Protein AF-A0A3L7W8L5-F1 (afdb_monomer)

Secondary structure (DSSP, 8-state):
-HHHHHHHHHHHHHHHHHHHHHHHHHHHHHHHTT-GGGGHHHHHHHHHHHHHHHHHHSHHHHHHHHHHHHHHHHHHIIIIISPTT--HHHHHHHIIIIIHHHHHHHHHHHHHHHHHHHHHHT--

Foldseek 3Di:
DVVLLVVLLVLLLVLLVQQLVVLVVVLVVCVVVVNPVSCVSVVVSVVSVVLNVVCVVQLQVSLQVQQVVLVVVLVCCVPPNPDPPDDPVNSVCCNVRNRVSSNSSSVSSNVSNVVVVVVVVVVD

Sequence (124 aa):
MPGQSARFRTLGTISLVIPAIVLLLVIGIELLDGNLGAAIHLLEIAVLAAVGWAAWRWPFTVGQLLMLGGALLAIAWVLFLHPAGVTLLSVAIVELVLFMPVVIAGALFTLSGALLRRDGATNE

Mean predicted aligned error: 4.61 Å

pLDDT: mean 90.67, std 8.73, range [51.62, 98.19]

Structure (mmCIF, N/CA/C/O backbone):
data_AF-A0A3L7W8L5-F1
#
_entry.id   AF-A0A3L7W8L5-F1
#
loop_
_atom_site.group_PDB
_atom_site.id
_atom_site.type_symbol
_atom_site.label_atom_id
_atom_site.label_alt_id
_atom_site.label_comp_id
_atom_site.label_asym_id
_atom_site.label_entity_id
_atom_site.label_seq_id
_atom_site.pdbx_PDB_ins_code
_atom_site.Cartn_x
_atom_site.Cartn_y
_atom_site.Cartn_z
_atom_site.occupancy
_atom_site.B_iso_or_equiv
_atom_site.auth_seq_id
_atom_site.auth_comp_id
_atom_site.auth_asym_id
_atom_site.auth_atom_id
_atom_site.pdbx_PDB_model_num
ATOM 1 N N . MET A 1 1 ? -10.882 5.692 21.818 1.00 53.81 1 MET A N 1
ATOM 2 C CA . MET A 1 1 ? -10.687 7.148 21.558 1.00 53.81 1 MET A CA 1
ATOM 3 C C . MET A 1 1 ? -11.095 7.430 20.116 1.00 53.81 1 MET A C 1
ATOM 5 O O . MET A 1 1 ? -10.338 7.054 19.223 1.00 53.81 1 MET A O 1
ATOM 9 N N . PRO A 1 2 ? -12.243 8.085 19.875 1.00 58.44 2 PRO A N 1
ATOM 10 C CA . PRO A 1 2 ? -12.876 8.183 18.551 1.00 58.44 2 PRO A CA 1
ATOM 11 C C . PRO A 1 2 ? -11.984 8.745 17.428 1.00 58.44 2 PRO A C 1
ATOM 13 O O . PRO A 1 2 ? -12.187 8.434 16.261 1.00 58.44 2 PRO A O 1
ATOM 16 N N . GLY A 1 3 ? -10.952 9.530 17.764 1.00 84.00 3 GLY A N 1
ATOM 17 C CA . GLY A 1 3 ? -10.014 10.086 16.783 1.00 84.00 3 GLY A CA 1
ATOM 18 C C . GLY A 1 3 ? -8.856 9.169 16.367 1.00 84.00 3 GLY A C 1
ATOM 19 O O . GLY A 1 3 ? -8.243 9.413 15.331 1.00 84.00 3 GLY A O 1
ATOM 20 N N . GLN A 1 4 ? -8.515 8.129 17.137 1.00 89.50 4 GLN A N 1
ATOM 21 C CA . GLN A 1 4 ? -7.321 7.318 16.848 1.00 89.50 4 GLN A CA 1
ATOM 22 C C . GLN A 1 4 ? -7.529 6.363 15.667 1.00 89.50 4 GLN A C 1
ATOM 24 O O . GLN A 1 4 ? -6.674 6.287 14.788 1.00 89.50 4 GLN A O 1
ATOM 29 N N . SER A 1 5 ? -8.678 5.684 15.593 1.00 91.25 5 SER A N 1
ATOM 30 C CA . SER A 1 5 ? -8.995 4.775 14.481 1.00 91.25 5 SER A CA 1
ATOM 31 C C . SER A 1 5 ? -9.038 5.511 13.137 1.00 91.25 5 SER A C 1
ATOM 33 O O . SER A 1 5 ? -8.500 5.017 12.143 1.00 91.25 5 SER A O 1
ATOM 35 N N . ALA A 1 6 ? -9.613 6.717 13.115 1.00 91.38 6 ALA A N 1
ATOM 36 C CA . ALA A 1 6 ? -9.636 7.587 11.945 1.00 91.38 6 ALA A CA 1
ATOM 37 C C . ALA A 1 6 ? -8.220 8.005 11.519 1.00 91.38 6 ALA A C 1
ATOM 39 O O . ALA A 1 6 ? -7.875 7.864 10.349 1.00 91.38 6 ALA A O 1
ATOM 40 N N . ARG A 1 7 ? -7.367 8.423 12.468 1.00 94.38 7 ARG A N 1
ATOM 41 C CA . ARG A 1 7 ? -5.960 8.766 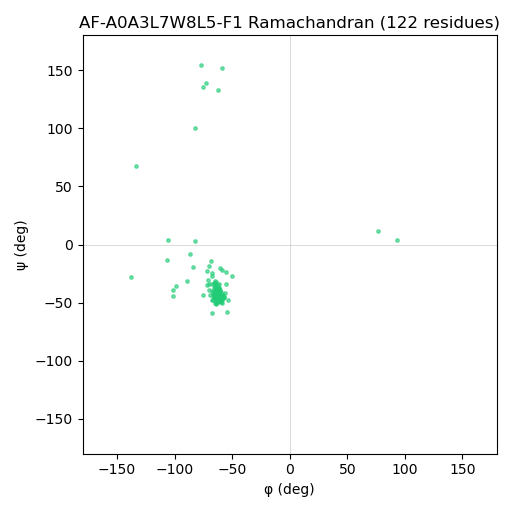12.189 1.00 94.38 7 ARG A CA 1
ATOM 42 C C . ARG A 1 7 ? -5.206 7.606 11.546 1.00 94.38 7 ARG A C 1
ATOM 44 O O . ARG A 1 7 ? -4.533 7.819 10.545 1.00 94.38 7 ARG A O 1
ATOM 51 N N . PHE A 1 8 ? -5.354 6.387 12.064 1.00 96.19 8 PHE A N 1
ATOM 52 C CA . PHE A 1 8 ? -4.699 5.213 11.482 1.00 96.19 8 PHE A CA 1
ATOM 53 C C . PHE A 1 8 ? -5.185 4.899 10.060 1.00 96.19 8 PHE A C 1
ATOM 55 O O . PHE A 1 8 ? -4.362 4.578 9.209 1.00 96.19 8 PHE A O 1
ATOM 62 N N . ARG A 1 9 ? -6.482 5.059 9.756 1.00 93.81 9 ARG A N 1
ATOM 63 C CA . ARG A 1 9 ? -6.997 4.892 8.379 1.00 93.81 9 ARG A CA 1
ATOM 64 C C . ARG A 1 9 ? -6.441 5.948 7.433 1.00 93.81 9 ARG A C 1
ATOM 66 O O . ARG A 1 9 ? -6.038 5.612 6.323 1.00 93.81 9 ARG A O 1
ATOM 73 N N . THR A 1 10 ? -6.370 7.201 7.874 1.00 95.44 10 THR A N 1
ATOM 74 C CA . THR A 1 10 ? -5.771 8.282 7.082 1.00 95.44 10 THR A CA 1
ATOM 75 C C . THR A 1 10 ? -4.295 8.012 6.811 1.00 95.44 10 THR A C 1
ATOM 77 O O . THR A 1 10 ? -3.881 8.054 5.658 1.00 95.44 10 THR A O 1
ATOM 80 N N . LEU A 1 11 ? -3.513 7.671 7.840 1.00 96.62 11 LEU A N 1
ATOM 81 C CA . LEU A 1 11 ? -2.093 7.349 7.681 1.00 96.62 11 LEU A CA 1
ATOM 82 C C . LEU A 1 11 ? -1.888 6.131 6.773 1.00 96.62 11 LEU A C 1
ATOM 84 O O . LEU A 1 11 ? -1.058 6.192 5.876 1.00 96.62 11 LEU A O 1
ATOM 88 N N . GLY A 1 12 ? -2.688 5.072 6.937 1.00 96.19 12 GLY A N 1
ATOM 89 C CA . GLY A 1 12 ? -2.625 3.894 6.068 1.00 96.19 12 GLY A CA 1
ATOM 90 C C . GLY A 1 12 ? -2.947 4.223 4.610 1.00 96.19 12 GLY A C 1
ATOM 91 O O . GLY A 1 12 ? -2.292 3.721 3.703 1.00 96.19 12 GLY A O 1
ATOM 92 N N . THR A 1 13 ? -3.894 5.133 4.375 1.00 95.50 13 THR A N 1
ATOM 93 C CA . THR A 1 13 ? -4.208 5.624 3.023 1.00 95.50 13 THR A CA 1
ATOM 94 C C . THR A 1 13 ? -3.041 6.406 2.436 1.00 95.50 13 THR A C 1
ATOM 96 O O . THR A 1 13 ? -2.658 6.152 1.301 1.00 95.50 13 THR A O 1
ATOM 99 N N . ILE A 1 14 ? -2.441 7.315 3.211 1.00 95.69 14 ILE A N 1
ATOM 100 C CA . ILE A 1 14 ? -1.263 8.080 2.783 1.00 95.69 14 ILE A CA 1
ATOM 101 C C . ILE A 1 14 ? -0.110 7.134 2.429 1.00 95.69 14 ILE A C 1
ATOM 103 O O . ILE A 1 14 ? 0.531 7.319 1.399 1.00 95.69 14 ILE A O 1
ATOM 107 N N . SER A 1 15 ? 0.114 6.085 3.223 1.00 96.44 15 SER A N 1
ATOM 108 C CA . SER A 1 15 ? 1.127 5.071 2.925 1.00 96.44 15 SER A CA 1
ATOM 109 C C . SER A 1 15 ? 0.873 4.355 1.593 1.00 96.44 15 SER A C 1
ATOM 111 O O . SER A 1 15 ? 1.825 4.144 0.851 1.00 96.44 15 SER A O 1
ATOM 113 N N . LEU A 1 16 ? -0.380 4.045 1.233 1.00 95.31 16 LEU A N 1
ATOM 114 C CA . LEU A 1 16 ? -0.712 3.446 -0.074 1.00 95.31 16 LEU A CA 1
ATOM 115 C C . LEU A 1 16 ? -0.572 4.415 -1.256 1.00 95.31 16 LEU A C 1
ATOM 117 O O . LEU A 1 16 ? -0.405 3.972 -2.390 1.00 95.31 16 LEU A O 1
ATOM 121 N N . VAL A 1 17 ? -0.629 5.726 -1.022 1.00 95.50 17 VAL A N 1
ATOM 122 C CA . VAL A 1 17 ? -0.456 6.725 -2.088 1.00 95.50 17 VAL A CA 1
ATOM 123 C C . VAL A 1 17 ? 0.994 6.774 -2.579 1.00 95.50 17 VAL A C 1
ATOM 125 O O . VAL A 1 17 ? 1.218 7.028 -3.759 1.00 95.50 17 VAL A O 1
ATOM 128 N N . ILE A 1 18 ? 1.973 6.483 -1.717 1.00 95.56 18 ILE A N 1
ATOM 129 C CA . ILE A 1 18 ? 3.403 6.478 -2.073 1.00 95.56 18 ILE A CA 1
ATOM 130 C C . ILE A 1 18 ? 3.695 5.568 -3.283 1.00 95.56 18 ILE A C 1
ATOM 132 O O . ILE A 1 18 ? 4.172 6.091 -4.293 1.00 95.56 18 ILE A O 1
ATOM 136 N N . PRO A 1 19 ? 3.386 4.254 -3.255 1.00 95.12 19 PRO A N 1
ATOM 137 C CA . PRO A 1 19 ? 3.634 3.384 -4.400 1.00 95.12 19 PRO A CA 1
ATOM 138 C C . PRO A 1 19 ? 2.826 3.811 -5.629 1.00 95.12 19 PRO A C 1
ATOM 140 O O . PRO A 1 19 ? 3.346 3.744 -6.735 1.00 95.12 19 PRO A O 1
ATOM 143 N N . ALA A 1 20 ? 1.603 4.329 -5.465 1.00 95.62 20 ALA A N 1
ATOM 144 C CA . ALA A 1 20 ? 0.812 4.815 -6.596 1.00 95.62 20 ALA A CA 1
ATOM 145 C C . ALA A 1 20 ? 1.479 6.003 -7.315 1.00 95.62 20 ALA A C 1
ATOM 147 O O . ALA A 1 20 ? 1.525 6.026 -8.541 1.00 95.62 20 ALA A O 1
ATOM 148 N N . ILE A 1 21 ? 2.038 6.967 -6.573 1.00 96.31 21 ILE A N 1
ATOM 149 C CA . ILE A 1 21 ? 2.796 8.087 -7.155 1.00 96.31 21 ILE A CA 1
ATOM 150 C C . ILE A 1 21 ? 4.029 7.569 -7.893 1.00 96.31 21 ILE A C 1
ATOM 152 O O . ILE A 1 21 ? 4.315 8.017 -8.999 1.00 96.31 21 ILE A O 1
ATOM 156 N N . VAL A 1 22 ? 4.751 6.622 -7.300 1.00 94.94 22 VAL A N 1
ATOM 157 C CA . VAL A 1 22 ? 5.964 6.059 -7.904 1.00 94.94 22 VAL A CA 1
ATOM 158 C C . VAL A 1 22 ? 5.623 5.337 -9.203 1.00 94.94 22 VAL A C 1
ATOM 160 O O . VAL A 1 22 ? 6.272 5.585 -10.211 1.00 94.94 22 VAL A O 1
ATOM 163 N N . LEU A 1 23 ? 4.562 4.530 -9.217 1.00 94.00 23 LEU A N 1
ATOM 164 C CA . LEU A 1 23 ? 4.071 3.870 -10.426 1.00 94.00 23 LEU A CA 1
ATOM 165 C C . LEU A 1 23 ? 3.650 4.879 -11.502 1.00 94.00 23 LEU A C 1
ATOM 167 O O . LEU A 1 23 ? 3.982 4.694 -12.666 1.00 94.00 23 LEU A O 1
ATOM 171 N N . LEU A 1 24 ? 2.996 5.986 -11.135 1.00 94.88 24 LEU A N 1
ATOM 172 C CA . LEU A 1 24 ? 2.677 7.062 -12.084 1.00 94.88 24 LEU A CA 1
ATOM 173 C C . LEU A 1 24 ? 3.934 7.705 -12.686 1.00 94.88 24 LEU A C 1
ATOM 175 O O . LEU A 1 24 ? 3.953 8.009 -13.878 1.00 94.88 24 LEU A O 1
ATOM 179 N N . LEU A 1 25 ? 4.984 7.903 -11.884 1.00 94.19 25 LEU A N 1
ATOM 180 C CA . LEU A 1 25 ? 6.268 8.405 -12.378 1.00 94.19 25 LEU A CA 1
ATOM 181 C C . LEU A 1 25 ? 6.936 7.399 -13.322 1.00 94.19 25 LEU A C 1
ATOM 183 O O . LEU A 1 25 ? 7.424 7.807 -14.374 1.00 94.19 25 LEU A O 1
ATOM 187 N N . VAL A 1 26 ? 6.912 6.105 -12.984 1.00 91.56 26 VAL A N 1
ATOM 188 C CA . VAL A 1 26 ? 7.429 5.027 -13.845 1.00 91.56 26 VAL A CA 1
ATOM 189 C C . VAL A 1 26 ? 6.693 5.008 -15.183 1.00 91.56 26 VAL A C 1
ATOM 191 O O . VAL A 1 26 ? 7.351 5.024 -16.217 1.00 91.56 26 VAL A O 1
ATOM 194 N N . ILE A 1 27 ? 5.356 5.098 -15.185 1.00 93.38 27 ILE A N 1
ATOM 195 C CA . ILE A 1 27 ? 4.560 5.209 -16.420 1.00 93.38 27 ILE A CA 1
ATOM 196 C C . ILE A 1 27 ? 5.048 6.376 -17.278 1.00 93.38 27 ILE A C 1
ATOM 198 O O . ILE A 1 27 ? 5.239 6.220 -18.481 1.00 93.38 27 ILE A O 1
ATOM 202 N N . G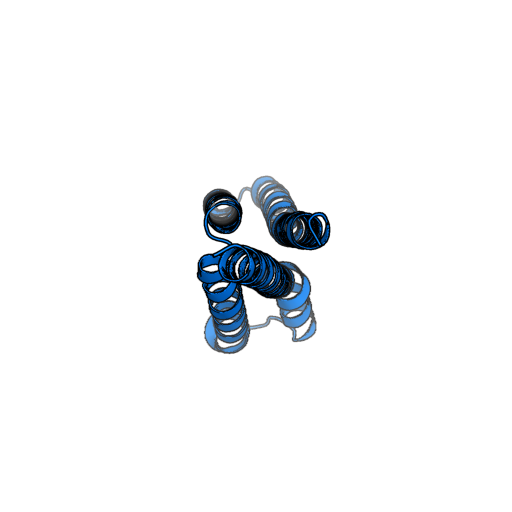LY A 1 28 ? 5.240 7.550 -16.670 1.00 90.06 28 GLY A N 1
ATOM 203 C CA . GLY A 1 28 ? 5.712 8.735 -17.380 1.00 90.06 28 GLY A CA 1
ATOM 204 C C . GLY A 1 28 ? 7.067 8.511 -18.050 1.00 90.06 28 GLY A C 1
ATOM 205 O O . GLY A 1 28 ? 7.224 8.848 -19.218 1.00 90.06 28 GLY A O 1
ATOM 206 N N . ILE A 1 29 ? 8.019 7.909 -17.333 1.00 92.31 29 ILE A N 1
ATOM 207 C CA . ILE A 1 29 ? 9.358 7.609 -17.857 1.00 92.31 29 ILE A CA 1
ATOM 208 C C . ILE A 1 29 ? 9.277 6.588 -18.998 1.00 92.31 29 ILE A C 1
ATOM 210 O O . ILE A 1 29 ? 9.793 6.839 -20.081 1.00 92.31 29 ILE A O 1
ATOM 214 N N . GLU A 1 30 ? 8.576 5.473 -18.800 1.00 91.44 30 GLU A N 1
ATOM 215 C CA . GLU A 1 30 ? 8.492 4.409 -19.804 1.00 91.44 30 GLU A CA 1
ATOM 216 C C . GLU A 1 30 ? 7.770 4.848 -21.085 1.00 91.44 30 GLU A C 1
ATOM 218 O O . GLU A 1 30 ? 8.170 4.467 -22.187 1.00 91.44 30 GLU A O 1
ATOM 223 N N . LEU A 1 31 ? 6.735 5.686 -20.972 1.00 91.81 31 LEU A N 1
ATOM 224 C CA . LEU A 1 31 ? 6.055 6.246 -22.140 1.00 91.81 31 LEU A CA 1
ATOM 225 C C . LEU A 1 31 ? 6.950 7.216 -22.924 1.00 91.81 31 LEU A C 1
ATOM 227 O O . LEU A 1 31 ? 6.851 7.250 -24.152 1.00 91.81 31 LEU A O 1
ATOM 231 N N . LEU A 1 32 ? 7.825 7.978 -22.254 1.00 91.88 32 LEU A N 1
ATOM 232 C CA . LEU A 1 32 ? 8.817 8.831 -22.925 1.00 91.88 32 LEU A CA 1
ATOM 233 C C . LEU A 1 32 ? 9.839 8.002 -23.716 1.00 91.88 32 LEU A C 1
ATOM 235 O O . LEU A 1 32 ? 10.268 8.437 -24.784 1.00 91.88 32 LEU A O 1
ATOM 239 N N . ASP A 1 33 ? 10.148 6.793 -23.247 1.00 90.12 33 ASP A N 1
ATOM 240 C CA . ASP A 1 33 ? 11.002 5.820 -23.938 1.00 90.12 33 ASP A CA 1
ATOM 241 C C . ASP A 1 33 ? 10.251 4.999 -25.012 1.00 90.12 33 ASP A C 1
ATOM 243 O O . ASP A 1 33 ? 10.826 4.117 -25.654 1.00 90.12 33 ASP A O 1
ATOM 247 N N . GLY A 1 34 ? 8.960 5.275 -25.244 1.00 90.06 34 GLY A N 1
ATOM 248 C CA . GLY A 1 34 ? 8.131 4.585 -26.239 1.00 90.06 34 GLY A CA 1
ATOM 249 C C . GLY A 1 34 ? 7.650 3.191 -25.819 1.00 90.06 34 GLY A C 1
ATOM 250 O O . GLY A 1 34 ? 7.115 2.449 -26.649 1.00 90.06 34 GLY A O 1
ATOM 251 N N . ASN A 1 35 ? 7.804 2.815 -24.546 1.00 90.81 35 ASN A N 1
ATOM 252 C CA . ASN A 1 35 ? 7.364 1.526 -24.025 1.00 90.81 35 ASN A CA 1
ATOM 253 C C . ASN A 1 35 ? 5.867 1.552 -23.672 1.00 90.81 35 ASN A C 1
ATOM 255 O O . ASN A 1 35 ? 5.453 1.993 -22.602 1.00 90.81 35 ASN A O 1
ATOM 259 N N . LEU A 1 36 ? 5.036 1.006 -24.563 1.00 83.50 36 LEU A N 1
ATOM 260 C CA . LEU A 1 36 ? 3.588 0.878 -24.344 1.00 83.50 36 LEU A CA 1
ATOM 261 C C . LEU A 1 36 ? 3.219 -0.122 -23.232 1.00 83.50 36 LEU A C 1
ATOM 263 O O . LEU A 1 36 ? 2.082 -0.114 -22.755 1.00 83.50 36 LEU A O 1
ATOM 267 N N . GLY A 1 37 ? 4.169 -0.958 -22.793 1.00 86.00 37 GLY A N 1
ATOM 268 C CA . GLY A 1 37 ? 4.016 -1.860 -21.650 1.00 86.00 37 GLY A CA 1
ATOM 269 C C . GLY A 1 37 ? 3.738 -1.133 -20.332 1.00 86.00 37 GLY A C 1
ATOM 270 O O . GLY A 1 37 ? 3.113 -1.721 -19.451 1.00 86.00 37 GLY A O 1
ATOM 271 N N . ALA A 1 38 ? 4.066 0.161 -20.250 1.00 85.94 38 ALA A N 1
ATOM 272 C CA . ALA A 1 38 ? 3.802 1.040 -19.112 1.00 85.94 38 ALA A CA 1
ATOM 273 C C . ALA A 1 38 ? 2.345 1.009 -18.621 1.00 85.94 38 ALA A C 1
ATOM 275 O O . ALA A 1 38 ? 2.066 1.237 -17.444 1.00 85.94 38 ALA A O 1
ATOM 276 N N . ALA A 1 39 ? 1.388 0.688 -19.500 1.00 87.12 39 ALA A N 1
ATOM 277 C CA . ALA A 1 39 ? -0.023 0.572 -19.140 1.00 87.12 39 ALA A CA 1
ATOM 278 C C . ALA A 1 39 ? -0.296 -0.478 -18.044 1.00 87.12 39 ALA A C 1
ATOM 280 O O . ALA A 1 39 ? -1.313 -0.373 -17.355 1.00 87.12 39 ALA A O 1
ATOM 281 N N . ILE A 1 40 ? 0.592 -1.459 -17.835 1.00 90.69 40 ILE A N 1
ATOM 282 C CA . ILE A 1 40 ? 0.437 -2.454 -16.765 1.00 90.69 40 ILE A CA 1
ATOM 283 C C . ILE A 1 40 ? 0.419 -1.809 -15.374 1.00 90.69 40 ILE A C 1
ATOM 285 O O . ILE A 1 40 ? -0.362 -2.213 -14.514 1.00 90.69 40 ILE A O 1
ATOM 289 N N . HIS A 1 41 ? 1.170 -0.726 -15.180 1.00 92.50 41 HIS A N 1
ATOM 290 C CA . HIS A 1 41 ? 1.207 0.003 -13.916 1.00 92.50 41 HIS A CA 1
ATOM 291 C C . HIS A 1 41 ? -0.120 0.708 -13.599 1.00 92.50 41 HIS A C 1
ATOM 293 O O . HIS A 1 41 ? -0.447 0.917 -12.432 1.00 92.50 41 HIS A O 1
ATOM 299 N N . LEU A 1 42 ? -0.948 1.026 -14.606 1.00 92.56 42 LEU A N 1
ATOM 300 C CA . LEU A 1 42 ? -2.301 1.549 -14.367 1.00 92.56 42 LEU A CA 1
ATOM 301 C C . LEU A 1 42 ? -3.190 0.504 -13.689 1.00 92.56 42 LEU A C 1
ATOM 303 O O . LEU A 1 42 ? -3.992 0.850 -12.821 1.00 92.56 42 LEU A O 1
ATOM 307 N N . LEU A 1 43 ? -3.034 -0.771 -14.058 1.00 93.44 43 LEU A N 1
ATOM 308 C CA . LEU A 1 43 ? -3.742 -1.867 -13.404 1.00 93.44 43 LEU A CA 1
ATOM 309 C C . LEU A 1 43 ? -3.276 -2.020 -11.952 1.00 93.44 43 LEU A C 1
ATOM 311 O O . LEU A 1 43 ? -4.110 -2.164 -11.061 1.00 93.44 43 LEU A O 1
ATOM 315 N N . GLU A 1 44 ? -1.972 -1.923 -11.694 1.00 92.69 44 GLU A N 1
ATOM 316 C CA . GLU A 1 44 ? -1.406 -1.969 -10.339 1.00 92.69 44 GLU A CA 1
ATOM 317 C C . GLU A 1 44 ? -1.943 -0.828 -9.459 1.00 92.69 44 GLU A C 1
ATOM 319 O O . GLU A 1 44 ? -2.387 -1.064 -8.332 1.00 92.69 44 GLU A O 1
ATOM 324 N N . ILE A 1 45 ? -1.998 0.398 -9.991 1.00 95.81 45 ILE A N 1
ATOM 325 C CA . ILE A 1 45 ? -2.589 1.560 -9.310 1.00 95.81 45 ILE A CA 1
ATOM 326 C C . ILE A 1 45 ? -4.082 1.334 -9.044 1.00 95.81 45 ILE A C 1
ATOM 328 O O . ILE A 1 45 ? -4.565 1.627 -7.948 1.00 95.81 45 ILE A O 1
ATOM 332 N N . ALA A 1 46 ? -4.824 0.795 -10.014 1.00 95.44 46 ALA A N 1
ATOM 333 C CA . ALA A 1 46 ? -6.244 0.497 -9.847 1.00 95.44 46 ALA A CA 1
ATOM 334 C C . ALA A 1 46 ? -6.481 -0.551 -8.747 1.00 95.44 46 ALA A C 1
ATOM 336 O O . ALA A 1 46 ? -7.384 -0.383 -7.924 1.00 95.44 46 ALA A O 1
ATOM 337 N N . VAL A 1 47 ? -5.646 -1.594 -8.680 1.00 94.19 47 VAL A N 1
ATOM 338 C CA . VAL A 1 47 ? -5.684 -2.597 -7.607 1.00 94.19 47 VAL A CA 1
ATOM 339 C C . VAL A 1 47 ? -5.370 -1.952 -6.257 1.00 94.19 47 VAL A C 1
ATOM 341 O O . VAL A 1 47 ? -6.125 -2.156 -5.306 1.00 94.19 47 VAL A O 1
ATOM 344 N N . LEU A 1 48 ? -4.328 -1.120 -6.161 1.00 94.81 48 LEU A N 1
ATOM 345 C CA . LEU A 1 48 ? -4.001 -0.382 -4.933 1.00 94.81 48 LEU A CA 1
ATOM 346 C C . LEU A 1 48 ? -5.165 0.501 -4.467 1.00 94.81 48 LEU A C 1
ATOM 348 O O . LEU A 1 48 ? -5.505 0.493 -3.284 1.00 94.81 48 LEU A O 1
ATOM 352 N N . ALA A 1 49 ? -5.817 1.218 -5.384 1.00 95.62 49 ALA A N 1
ATOM 353 C 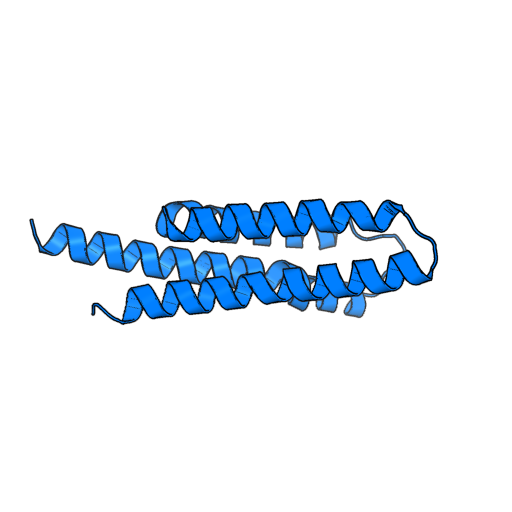CA . ALA A 1 49 ? -6.978 2.048 -5.078 1.00 95.62 49 ALA A CA 1
ATOM 354 C C . ALA A 1 49 ? -8.175 1.210 -4.599 1.00 95.62 49 ALA A C 1
ATOM 356 O O . ALA A 1 49 ? -8.804 1.550 -3.594 1.00 95.62 49 ALA A O 1
ATOM 357 N N . ALA A 1 50 ? -8.466 0.092 -5.271 1.00 95.94 50 ALA A N 1
ATOM 358 C CA . ALA A 1 50 ? -9.548 -0.816 -4.899 1.00 95.94 50 ALA A CA 1
ATOM 359 C C . ALA A 1 50 ? -9.320 -1.437 -3.515 1.00 95.94 50 ALA A C 1
ATOM 361 O O . ALA A 1 50 ? -10.231 -1.464 -2.684 1.00 95.94 50 ALA A O 1
ATOM 362 N N . VAL A 1 51 ? -8.095 -1.885 -3.231 1.00 94.50 51 VAL A N 1
ATOM 363 C CA . VAL A 1 51 ? -7.741 -2.453 -1.927 1.00 94.50 51 VAL A CA 1
ATOM 364 C C . VAL A 1 51 ? -7.720 -1.371 -0.850 1.00 94.50 51 VAL A C 1
ATOM 366 O O . VAL A 1 51 ? -8.224 -1.608 0.244 1.00 94.50 51 VAL A O 1
ATOM 369 N N . GLY A 1 52 ? -7.233 -0.165 -1.147 1.00 94.31 52 GLY A N 1
ATOM 370 C CA . GLY A 1 52 ? -7.314 0.982 -0.242 1.00 94.31 52 GLY A CA 1
ATOM 371 C C . GLY A 1 52 ? -8.760 1.316 0.131 1.00 94.31 52 GLY A C 1
ATOM 372 O O . GLY A 1 52 ? -9.082 1.464 1.311 1.00 94.31 52 GLY A O 1
ATOM 373 N N . TRP A 1 53 ? -9.669 1.346 -0.845 1.00 96.00 53 TRP A N 1
ATOM 374 C CA . TRP A 1 53 ? -11.102 1.524 -0.602 1.00 96.00 53 TRP A CA 1
ATOM 375 C C . TRP A 1 53 ? -11.702 0.379 0.232 1.00 96.00 53 TRP A C 1
ATOM 377 O O . TRP A 1 53 ? -12.427 0.622 1.203 1.00 96.00 53 TRP A O 1
ATOM 387 N N . ALA A 1 54 ? -11.360 -0.873 -0.079 1.00 96.06 54 ALA A N 1
ATOM 388 C CA . ALA A 1 54 ? -11.803 -2.032 0.693 1.00 96.06 54 ALA A CA 1
ATOM 389 C C . ALA A 1 54 ? -11.271 -1.995 2.137 1.00 96.06 54 ALA A C 1
ATOM 391 O O . ALA A 1 54 ? -12.007 -2.320 3.068 1.00 96.06 54 ALA A O 1
ATOM 392 N N . ALA A 1 55 ? -10.038 -1.531 2.348 1.00 95.19 55 ALA A N 1
ATOM 393 C CA . ALA A 1 55 ? -9.427 -1.347 3.662 1.00 95.19 55 ALA A CA 1
ATOM 394 C C . ALA A 1 55 ? -10.101 -0.236 4.465 1.00 95.19 55 ALA A C 1
ATOM 396 O O . ALA A 1 55 ? -10.170 -0.307 5.690 1.00 95.19 55 ALA A O 1
ATOM 397 N N . TRP A 1 56 ? -10.698 0.756 3.806 1.00 91.19 56 TRP A N 1
ATOM 398 C CA . TRP A 1 56 ? -11.628 1.631 4.500 1.00 91.19 56 TRP A CA 1
ATOM 399 C C . TRP A 1 56 ? -12.841 0.836 4.978 1.00 91.19 56 TRP A C 1
ATOM 401 O O . TRP A 1 56 ? -13.165 0.902 6.156 1.00 91.19 56 TRP A O 1
ATOM 411 N N . ARG A 1 57 ? -13.517 0.052 4.145 1.00 93.75 57 ARG A N 1
ATOM 412 C CA . ARG A 1 57 ? -14.771 -0.602 4.562 1.00 93.75 57 ARG A CA 1
ATOM 413 C C . ARG A 1 57 ? -14.576 -1.746 5.571 1.00 93.75 57 ARG A C 1
ATOM 415 O O . ARG A 1 57 ? -15.388 -1.891 6.481 1.00 93.75 57 ARG A O 1
ATOM 422 N N . TRP A 1 58 ? -13.479 -2.494 5.459 1.00 95.94 58 TRP A N 1
ATOM 423 C CA . TRP A 1 58 ? -13.143 -3.649 6.301 1.00 95.94 58 TRP A CA 1
ATOM 424 C C . TRP A 1 58 ? -11.684 -3.591 6.789 1.00 95.94 58 TRP A C 1
ATOM 426 O O . TRP A 1 58 ? -10.863 -4.432 6.415 1.00 95.94 58 TRP A O 1
ATOM 436 N N . PRO A 1 59 ? -11.347 -2.620 7.657 1.00 95.12 59 PRO A N 1
ATOM 437 C CA . PRO A 1 59 ? -9.960 -2.270 7.972 1.00 95.12 59 PRO A CA 1
ATOM 438 C C . PRO A 1 59 ? -9.165 -3.404 8.605 1.00 95.12 59 PRO A C 1
ATOM 440 O O . PRO A 1 59 ? -7.999 -3.587 8.277 1.00 95.12 59 PRO A O 1
ATOM 443 N N . PHE A 1 60 ? -9.792 -4.211 9.462 1.00 96.25 60 PHE A N 1
ATOM 444 C CA . PHE A 1 60 ? -9.086 -5.303 10.126 1.00 96.25 60 PHE A CA 1
ATOM 445 C C . PHE A 1 60 ? -8.670 -6.403 9.142 1.00 96.25 60 PHE A C 1
ATOM 447 O O . PHE A 1 60 ? -7.489 -6.697 9.000 1.00 96.25 60 PHE A O 1
ATOM 454 N N . THR A 1 61 ? -9.642 -6.997 8.445 1.00 96.44 6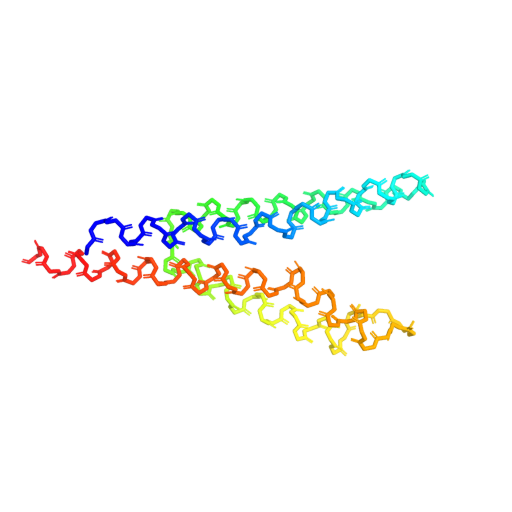1 THR A N 1
ATOM 455 C CA . THR A 1 61 ? -9.395 -8.138 7.554 1.00 96.44 61 THR A CA 1
ATOM 456 C C . THR A 1 61 ? -8.539 -7.730 6.361 1.00 96.44 61 THR A C 1
ATOM 458 O O . THR A 1 61 ? -7.546 -8.385 6.063 1.00 96.44 61 THR A O 1
ATOM 461 N N . VAL A 1 62 ? -8.881 -6.623 5.697 1.00 97.31 62 VAL A N 1
ATOM 462 C CA . VAL A 1 62 ? -8.124 -6.163 4.526 1.00 97.31 62 VAL A CA 1
ATOM 463 C C . VAL A 1 62 ? -6.745 -5.648 4.937 1.00 97.31 62 VAL A C 1
ATOM 465 O O . VAL A 1 62 ? -5.784 -5.875 4.213 1.00 97.31 62 VAL A O 1
ATOM 468 N N . GLY A 1 63 ? -6.609 -5.033 6.118 1.00 97.31 63 GLY A N 1
ATOM 469 C CA . GLY A 1 63 ? -5.309 -4.639 6.662 1.00 97.31 63 GLY A CA 1
ATOM 470 C C . GLY A 1 63 ? -4.359 -5.825 6.839 1.00 97.31 63 GLY A C 1
ATOM 471 O O . GLY A 1 63 ? -3.202 -5.752 6.430 1.00 97.31 63 GLY A O 1
ATOM 472 N N . GLN A 1 64 ? -4.849 -6.950 7.364 1.00 97.62 64 GLN A N 1
ATOM 473 C CA . GLN A 1 64 ? -4.045 -8.169 7.497 1.00 97.62 64 GLN A CA 1
ATOM 474 C C . GLN A 1 64 ? -3.634 -8.737 6.138 1.00 97.62 64 GLN A C 1
ATOM 476 O O . GLN A 1 64 ? -2.480 -9.126 5.964 1.00 97.62 64 GLN A O 1
ATOM 481 N N . LEU A 1 65 ? -4.554 -8.746 5.169 1.00 97.00 65 LEU A N 1
ATOM 482 C CA . LEU A 1 65 ? -4.265 -9.199 3.807 1.00 97.00 65 LEU A CA 1
ATOM 483 C C . LEU A 1 65 ? -3.234 -8.306 3.113 1.00 97.00 65 LEU A C 1
ATOM 485 O O . LEU A 1 65 ? -2.330 -8.826 2.474 1.00 97.00 65 LEU A O 1
ATOM 489 N N . LEU A 1 66 ? -3.328 -6.985 3.274 1.00 96.25 66 LEU A N 1
ATOM 490 C CA . LEU A 1 66 ? -2.335 -6.034 2.770 1.00 96.25 66 LEU A CA 1
ATOM 491 C C . LEU A 1 66 ? -0.960 -6.270 3.394 1.00 96.25 66 LEU A C 1
ATOM 493 O O . LEU A 1 66 ? 0.043 -6.287 2.687 1.00 96.25 66 LEU A O 1
ATOM 497 N N . MET A 1 67 ? -0.915 -6.475 4.71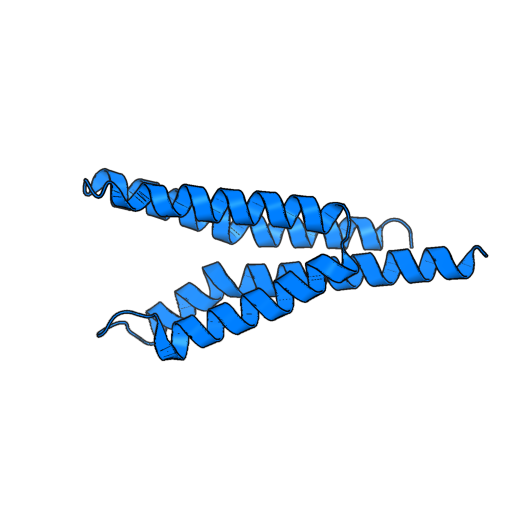1 1.00 96.94 67 MET A N 1
ATOM 498 C CA . MET A 1 67 ? 0.333 -6.696 5.434 1.00 96.94 67 MET A CA 1
ATOM 499 C C . MET A 1 67 ? 1.011 -7.997 4.988 1.00 96.94 67 MET A C 1
ATOM 501 O O . MET A 1 67 ? 2.188 -7.989 4.638 1.00 96.94 67 MET A O 1
ATOM 505 N N . LEU A 1 68 ? 0.260 -9.103 4.958 1.00 96.88 68 LEU A N 1
ATOM 506 C CA . LEU A 1 68 ? 0.765 -10.409 4.531 1.00 96.88 68 LEU A CA 1
ATOM 507 C C . LEU A 1 68 ? 1.102 -10.423 3.039 1.00 96.88 68 LEU A C 1
ATOM 509 O O . LEU A 1 68 ? 2.186 -10.851 2.664 1.00 96.88 68 LEU A O 1
ATOM 513 N N . GLY A 1 69 ? 0.199 -9.930 2.193 1.00 94.62 69 GLY A N 1
ATOM 514 C CA . GLY A 1 69 ? 0.384 -9.880 0.746 1.00 94.62 69 GLY A CA 1
ATOM 515 C C . GLY A 1 69 ? 1.564 -9.001 0.346 1.00 94.62 69 GLY A C 1
ATOM 516 O O . GLY A 1 69 ? 2.383 -9.428 -0.459 1.00 94.62 69 GLY A O 1
ATOM 517 N N . GLY A 1 70 ? 1.705 -7.819 0.953 1.00 92.94 70 GLY A N 1
ATOM 518 C CA . GLY A 1 70 ? 2.842 -6.928 0.720 1.00 92.94 70 GLY A CA 1
ATOM 519 C C . GLY A 1 70 ? 4.170 -7.553 1.145 1.00 92.94 70 GLY A C 1
ATOM 520 O O . GLY A 1 70 ? 5.142 -7.477 0.399 1.00 92.94 70 GLY A O 1
ATOM 521 N N . ALA A 1 71 ? 4.206 -8.230 2.297 1.00 94.94 71 ALA A N 1
ATOM 522 C CA . ALA A 1 71 ? 5.408 -8.919 2.765 1.00 94.94 71 ALA A CA 1
ATOM 523 C C . ALA A 1 71 ? 5.780 -10.102 1.858 1.00 94.94 71 ALA A C 1
ATOM 525 O O . ALA A 1 71 ? 6.940 -10.259 1.488 1.00 94.94 71 ALA A O 1
ATOM 526 N N . LEU A 1 72 ? 4.797 -10.914 1.459 1.00 94.94 72 LEU A N 1
ATOM 527 C CA . LEU A 1 72 ? 5.014 -12.031 0.540 1.00 94.94 72 LEU A CA 1
ATOM 528 C C . LEU A 1 72 ? 5.475 -11.551 -0.837 1.00 94.94 72 LEU A C 1
ATOM 530 O O . LEU A 1 72 ? 6.360 -12.170 -1.420 1.00 94.94 72 LEU A O 1
ATOM 534 N N . LEU A 1 73 ? 4.919 -10.447 -1.340 1.00 89.75 73 LEU A N 1
ATOM 535 C CA . LEU A 1 73 ? 5.322 -9.866 -2.617 1.00 89.75 73 LEU A CA 1
ATOM 536 C C . LEU A 1 73 ? 6.748 -9.302 -2.557 1.00 89.75 73 LEU A C 1
ATOM 538 O O . LEU A 1 73 ? 7.512 -9.532 -3.489 1.00 89.75 73 LEU A O 1
ATOM 542 N N . ALA A 1 74 ? 7.132 -8.652 -1.451 1.00 90.44 74 ALA A N 1
ATOM 543 C CA . ALA A 1 74 ? 8.506 -8.200 -1.219 1.00 90.44 74 ALA A CA 1
ATOM 544 C C . ALA A 1 74 ? 9.494 -9.376 -1.250 1.00 90.44 74 ALA A C 1
ATOM 546 O O . ALA A 1 74 ? 10.442 -9.383 -2.033 1.00 90.44 74 ALA A O 1
ATOM 547 N N . ILE A 1 75 ? 9.198 -10.435 -0.488 1.00 91.56 75 ILE A N 1
ATOM 548 C CA . ILE A 1 75 ? 10.009 -11.659 -0.460 1.00 91.56 75 ILE A CA 1
ATOM 549 C C . ILE A 1 75 ? 10.086 -12.294 -1.854 1.00 91.56 75 ILE A C 1
ATOM 551 O O . ILE A 1 75 ? 11.170 -12.666 -2.303 1.00 91.56 75 ILE A O 1
ATOM 555 N N . ALA A 1 76 ? 8.959 -12.406 -2.561 1.00 90.19 76 ALA A N 1
ATOM 556 C CA . ALA A 1 76 ? 8.925 -12.965 -3.908 1.00 90.19 76 ALA A CA 1
ATOM 557 C C . ALA A 1 76 ? 9.763 -12.133 -4.889 1.00 90.19 76 ALA A C 1
ATOM 559 O O . ALA A 1 76 ? 10.464 -12.696 -5.731 1.00 90.19 76 ALA A O 1
ATOM 560 N N . TRP A 1 77 ? 9.741 -10.807 -4.751 1.00 85.75 77 TRP A N 1
ATOM 561 C CA . TRP A 1 77 ? 10.555 -9.907 -5.556 1.00 85.75 77 TRP A CA 1
ATOM 562 C C . TRP A 1 77 ? 12.051 -10.123 -5.337 1.00 85.75 77 TRP A C 1
ATOM 564 O O . TRP A 1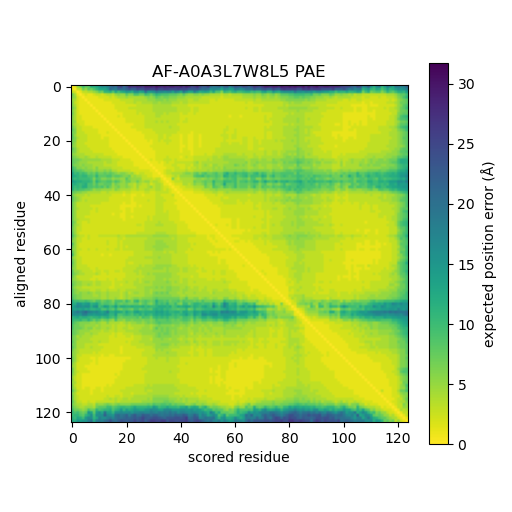 77 ? 12.795 -10.344 -6.298 1.00 85.75 77 TRP A O 1
ATOM 574 N N . VAL A 1 78 ? 12.480 -10.155 -4.075 1.00 87.62 78 VAL A N 1
ATOM 575 C CA . VAL A 1 78 ? 13.881 -10.392 -3.700 1.00 87.62 78 VAL A CA 1
ATOM 576 C C . VAL A 1 78 ? 14.369 -11.761 -4.158 1.00 87.62 78 VAL A C 1
ATOM 578 O O . VAL A 1 78 ? 15.495 -11.873 -4.627 1.00 87.62 78 VAL A O 1
ATOM 581 N N . LEU A 1 79 ? 13.552 -12.805 -4.034 1.00 86.62 79 LEU A N 1
ATOM 582 C CA . LEU A 1 79 ? 14.010 -14.172 -4.281 1.00 86.62 79 LEU A CA 1
ATOM 583 C C . LEU A 1 79 ? 13.869 -14.625 -5.738 1.00 86.62 79 LEU A C 1
ATOM 585 O O . LEU A 1 79 ? 14.668 -15.449 -6.178 1.00 86.62 79 LEU A O 1
ATOM 589 N N . PHE A 1 80 ? 12.864 -14.137 -6.474 1.00 83.00 80 PHE A N 1
ATOM 590 C CA . PHE A 1 80 ? 12.452 -14.784 -7.728 1.00 83.00 80 PHE A CA 1
ATOM 591 C C . PHE A 1 80 ? 12.130 -13.844 -8.889 1.00 83.00 80 PHE A C 1
ATOM 593 O O . PHE A 1 80 ? 12.241 -14.272 -10.035 1.00 83.00 80 PHE A O 1
ATOM 600 N N . LEU A 1 81 ? 11.682 -12.613 -8.628 1.00 77.38 81 LEU A N 1
ATOM 601 C CA . LEU A 1 81 ? 11.079 -11.780 -9.678 1.00 77.38 81 LEU A CA 1
ATOM 602 C C . LEU A 1 81 ? 11.972 -10.623 -10.151 1.00 77.38 81 LEU A C 1
ATOM 604 O O . LEU A 1 81 ? 11.688 -10.048 -11.201 1.00 77.38 81 LEU A O 1
ATOM 608 N N . HIS A 1 82 ? 13.049 -10.283 -9.431 1.00 78.38 82 HIS A N 1
ATOM 609 C CA . HIS A 1 82 ? 13.956 -9.228 -9.883 1.00 78.38 82 HIS A CA 1
ATOM 610 C C . HIS A 1 82 ? 14.812 -9.686 -11.088 1.00 78.38 82 HIS A C 1
ATOM 612 O O . HIS A 1 82 ? 15.299 -10.819 -11.111 1.00 78.38 82 HIS A O 1
ATOM 618 N N . PRO A 1 83 ? 15.031 -8.818 -12.095 1.00 77.31 83 PRO A N 1
ATOM 619 C CA . PRO A 1 83 ? 15.875 -9.134 -13.247 1.00 77.31 83 PRO A CA 1
ATOM 620 C C . PRO A 1 83 ? 17.321 -9.498 -12.874 1.00 77.31 83 PRO A C 1
ATOM 622 O O . PRO A 1 83 ? 17.886 -8.989 -11.904 1.00 77.31 83 PRO A O 1
ATOM 625 N N . ALA A 1 84 ? 17.965 -10.326 -13.700 1.00 73.69 84 ALA A N 1
ATOM 626 C CA . ALA A 1 84 ? 19.390 -10.609 -13.557 1.00 73.69 84 ALA A CA 1
ATOM 627 C C . ALA A 1 84 ? 20.225 -9.324 -13.737 1.00 73.69 84 ALA A C 1
ATOM 629 O O . ALA A 1 84 ? 20.012 -8.567 -14.683 1.00 73.69 84 ALA A O 1
ATOM 630 N N . GLY A 1 85 ? 21.187 -9.084 -12.839 1.00 78.12 85 GLY A N 1
ATOM 631 C CA . GLY A 1 85 ? 22.074 -7.910 -12.884 1.00 78.12 85 GLY A CA 1
ATOM 632 C C . GLY A 1 85 ? 21.602 -6.696 -12.073 1.00 78.12 85 GLY A C 1
ATOM 633 O O . GLY A 1 85 ? 22.264 -5.660 -12.090 1.00 78.12 85 GLY A O 1
ATOM 634 N N . VAL A 1 86 ? 20.495 -6.809 -11.334 1.00 83.19 86 VAL A N 1
ATOM 635 C CA . VAL A 1 86 ? 20.019 -5.753 -10.429 1.00 83.19 86 VAL A CA 1
ATOM 636 C C . VAL A 1 86 ? 20.874 -5.717 -9.158 1.00 83.19 86 VAL A C 1
ATOM 638 O O . VAL A 1 86 ? 21.199 -6.747 -8.571 1.00 83.19 86 VAL A O 1
ATOM 641 N N . THR A 1 87 ? 21.260 -4.516 -8.721 1.00 87.56 87 THR A N 1
ATOM 642 C CA . THR A 1 87 ? 22.089 -4.345 -7.518 1.00 87.56 87 THR A CA 1
ATOM 643 C C . THR A 1 87 ? 21.270 -4.509 -6.235 1.00 87.56 87 THR A C 1
ATOM 645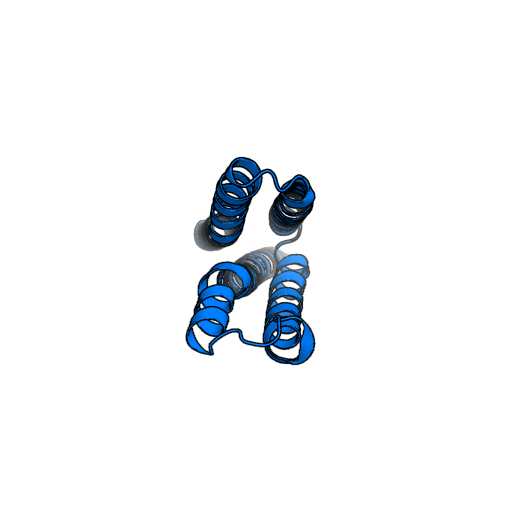 O O . THR A 1 87 ? 20.081 -4.191 -6.211 1.00 87.56 87 THR A O 1
ATOM 648 N N . LEU A 1 88 ? 21.916 -4.904 -5.129 1.00 85.12 88 LEU A N 1
ATOM 649 C CA . LEU A 1 88 ? 21.277 -4.934 -3.802 1.00 85.12 88 LEU A CA 1
ATOM 650 C C . LEU A 1 88 ? 20.672 -3.577 -3.410 1.00 85.12 88 LEU A C 1
ATOM 652 O O . LEU A 1 88 ? 19.624 -3.532 -2.774 1.00 85.12 88 LEU A O 1
ATOM 656 N N . LEU A 1 89 ? 21.302 -2.472 -3.824 1.00 87.81 89 LEU A N 1
ATOM 657 C CA . LEU A 1 89 ? 20.779 -1.127 -3.592 1.00 87.81 89 LEU A CA 1
ATOM 658 C C . LEU A 1 89 ? 19.458 -0.902 -4.339 1.00 87.81 89 LEU A C 1
ATOM 660 O O . LEU A 1 89 ? 18.504 -0.397 -3.758 1.00 87.81 89 LEU A O 1
ATOM 664 N N . SER A 1 90 ? 19.382 -1.306 -5.607 1.00 85.56 90 SER A N 1
ATOM 665 C CA . SER A 1 90 ? 18.158 -1.205 -6.408 1.00 85.56 90 SER A CA 1
ATOM 666 C C . SER A 1 90 ? 17.030 -2.055 -5.819 1.00 85.56 90 SER A C 1
ATOM 668 O O . SER A 1 90 ? 15.900 -1.583 -5.727 1.00 85.56 90 SER A O 1
ATOM 670 N N . VAL A 1 91 ? 17.343 -3.271 -5.357 1.00 87.31 91 VAL A N 1
ATOM 671 C CA . VAL A 1 91 ? 16.382 -4.134 -4.652 1.00 87.31 91 VAL A CA 1
ATOM 672 C C . VAL A 1 91 ? 15.867 -3.446 -3.386 1.00 87.31 91 VAL A C 1
ATOM 674 O O . VAL A 1 91 ? 14.656 -3.339 -3.206 1.00 87.31 91 VAL A O 1
ATOM 677 N N . ALA A 1 92 ? 16.764 -2.907 -2.555 1.00 87.50 92 ALA A N 1
ATOM 678 C CA . ALA A 1 92 ? 16.392 -2.215 -1.323 1.00 87.50 92 ALA A CA 1
ATOM 679 C C . ALA A 1 92 ? 15.522 -0.971 -1.579 1.00 87.50 92 ALA A C 1
ATOM 681 O O . ALA A 1 92 ? 14.582 -0.716 -0.829 1.00 87.50 92 ALA A O 1
ATOM 682 N N . ILE A 1 93 ? 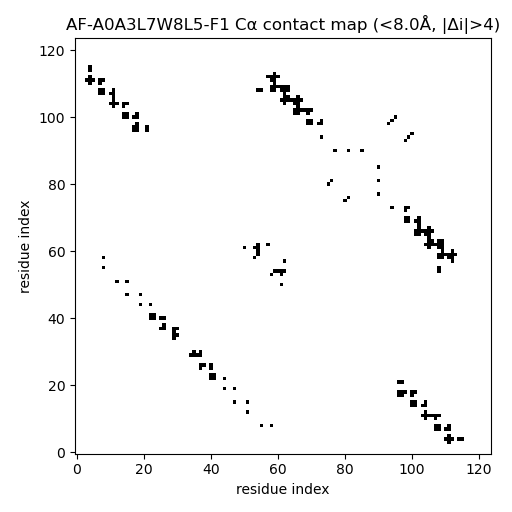15.796 -0.210 -2.645 1.00 90.31 93 ILE A N 1
ATOM 683 C CA . ILE A 1 93 ? 14.975 0.947 -3.036 1.00 90.31 93 ILE A CA 1
ATOM 684 C C . ILE A 1 93 ? 13.568 0.495 -3.430 1.00 90.31 93 ILE A C 1
ATOM 686 O O . ILE A 1 93 ? 12.593 1.078 -2.958 1.00 90.31 93 ILE A O 1
ATOM 690 N N . VAL A 1 94 ? 13.449 -0.549 -4.254 1.00 89.56 94 VAL A N 1
ATOM 691 C CA . VAL A 1 94 ? 12.144 -1.090 -4.656 1.00 89.56 94 VAL A CA 1
ATOM 692 C C . VAL A 1 94 ? 11.366 -1.578 -3.436 1.00 89.56 94 VAL A C 1
ATOM 694 O O . VAL A 1 94 ? 10.197 -1.228 -3.284 1.00 89.56 94 VAL A O 1
ATOM 697 N N . GLU A 1 95 ? 12.005 -2.307 -2.520 1.00 89.38 95 GLU A N 1
ATOM 698 C CA . GLU A 1 95 ? 11.349 -2.727 -1.281 1.00 89.38 95 GLU A CA 1
ATOM 699 C C . GLU A 1 95 ? 10.866 -1.546 -0.451 1.00 89.38 95 GLU A C 1
ATOM 701 O O . GLU A 1 95 ? 9.702 -1.511 -0.049 1.00 89.38 95 GLU A O 1
ATOM 706 N N . LEU A 1 96 ? 11.730 -0.561 -0.217 1.00 92.44 96 LEU A N 1
ATOM 707 C CA . LEU A 1 96 ? 11.422 0.577 0.638 1.00 92.44 96 LEU A CA 1
ATOM 708 C C . LEU A 1 96 ? 10.308 1.460 0.064 1.00 92.44 96 LEU A C 1
ATOM 710 O O . LEU A 1 96 ? 9.535 2.041 0.825 1.00 92.44 96 LEU A O 1
ATOM 714 N N . VAL A 1 97 ? 10.232 1.576 -1.260 1.00 93.31 97 VAL A N 1
ATOM 715 C CA . VAL A 1 97 ? 9.351 2.531 -1.940 1.00 93.31 97 VAL A CA 1
ATOM 716 C C . VAL A 1 97 ? 8.053 1.888 -2.428 1.00 93.31 97 VAL A C 1
ATOM 718 O O . VAL A 1 97 ? 7.009 2.537 -2.379 1.00 93.31 97 VAL A O 1
ATOM 721 N N . LEU A 1 98 ? 8.082 0.628 -2.873 1.00 92.00 98 LEU A N 1
ATOM 722 C CA . LEU A 1 98 ? 6.903 -0.047 -3.423 1.00 92.00 98 LEU A CA 1
ATOM 723 C C . LEU A 1 98 ? 6.243 -1.012 -2.438 1.00 92.00 98 LEU A C 1
ATOM 725 O O . LEU A 1 98 ? 5.016 -1.041 -2.368 1.00 92.00 98 LEU A O 1
ATOM 729 N N . PHE A 1 99 ? 7.009 -1.765 -1.643 1.00 93.81 99 PHE A N 1
ATOM 730 C CA . PHE A 1 99 ? 6.435 -2.824 -0.802 1.00 93.81 99 PHE A CA 1
ATOM 731 C C . PHE A 1 99 ? 6.271 -2.430 0.668 1.00 93.81 99 PHE A C 1
ATOM 733 O O . PHE A 1 99 ? 5.206 -2.651 1.248 1.00 93.81 99 PHE A O 1
ATOM 740 N N . MET A 1 100 ? 7.270 -1.793 1.280 1.00 95.69 100 MET A N 1
ATOM 741 C CA . MET A 1 100 ? 7.201 -1.356 2.679 1.00 95.69 100 MET A CA 1
ATOM 742 C C . MET A 1 100 ? 6.006 -0.438 2.962 1.00 95.69 100 MET A C 1
ATOM 744 O O . MET A 1 100 ? 5.334 -0.663 3.972 1.00 95.69 100 MET A O 1
ATOM 748 N N . PRO A 1 101 ? 5.642 0.531 2.097 1.00 97.19 101 PRO A N 1
ATOM 749 C CA . PRO A 1 101 ? 4.467 1.358 2.349 1.00 97.19 101 PRO A CA 1
ATOM 750 C C . PRO A 1 101 ? 3.163 0.551 2.354 1.00 97.19 101 PRO A C 1
ATOM 752 O O . PRO A 1 101 ? 2.260 0.862 3.128 1.00 97.19 101 PRO A O 1
ATOM 755 N N . VAL A 1 102 ? 3.076 -0.522 1.560 1.00 96.81 102 VAL A N 1
ATOM 756 C CA . VAL A 1 102 ? 1.921 -1.436 1.530 1.00 96.81 102 VAL A CA 1
ATOM 757 C C . VAL A 1 102 ? 1.833 -2.240 2.828 1.00 96.81 102 VAL A C 1
ATOM 759 O O . VAL A 1 102 ? 0.756 -2.339 3.421 1.00 96.81 102 VAL A O 1
ATOM 762 N N . VAL A 1 103 ? 2.964 -2.750 3.322 1.00 97.31 103 VAL A N 1
ATOM 763 C CA . VAL A 1 103 ? 3.033 -3.470 4.605 1.00 97.31 103 VAL A CA 1
ATOM 764 C C . VAL A 1 103 ? 2.654 -2.550 5.768 1.00 97.31 103 VAL A C 1
ATOM 766 O O . VAL A 1 103 ? 1.818 -2.910 6.600 1.00 97.31 103 VAL A O 1
ATOM 769 N N . ILE A 1 104 ? 3.207 -1.334 5.794 1.00 97.94 104 ILE A N 1
ATOM 770 C CA . ILE A 1 104 ? 2.898 -0.306 6.798 1.00 97.94 104 ILE A CA 1
ATOM 771 C C . ILE A 1 104 ? 1.413 0.065 6.744 1.00 97.94 104 ILE A C 1
ATOM 773 O O . ILE A 1 104 ? 0.757 0.117 7.786 1.00 97.94 104 ILE A O 1
ATOM 777 N N . ALA A 1 105 ? 0.852 0.263 5.549 1.00 97.50 105 ALA A N 1
ATOM 778 C CA . ALA A 1 105 ? -0.573 0.520 5.387 1.00 97.50 105 ALA A CA 1
ATOM 779 C C . ALA A 1 105 ? -1.420 -0.620 5.965 1.00 97.50 105 ALA A C 1
ATOM 781 O O . ALA A 1 105 ? -2.360 -0.365 6.721 1.00 97.50 105 ALA A O 1
ATOM 782 N N . GLY A 1 106 ? -1.062 -1.872 5.670 1.00 97.69 106 GLY A N 1
ATOM 783 C CA . GLY A 1 106 ? -1.729 -3.053 6.211 1.00 97.69 106 GLY A CA 1
ATOM 784 C C . GLY A 1 106 ? -1.734 -3.085 7.741 1.00 97.69 106 GLY A C 1
ATOM 785 O O . GLY A 1 106 ? -2.786 -3.291 8.357 1.00 97.69 106 GLY A O 1
ATOM 786 N N . ALA A 1 107 ? -0.598 -2.786 8.374 1.00 98.12 107 ALA A N 1
ATOM 787 C CA . ALA A 1 107 ? -0.501 -2.681 9.829 1.00 98.12 107 ALA A CA 1
ATOM 788 C C . ALA A 1 107 ? -1.403 -1.564 10.391 1.00 98.12 107 ALA A C 1
ATOM 790 O O . ALA A 1 107 ? -2.156 -1.791 11.341 1.00 98.12 107 ALA A O 1
ATOM 791 N N . LEU A 1 108 ? -1.399 -0.378 9.776 1.00 98.19 108 LEU A N 1
ATOM 792 C CA . LEU A 1 108 ? -2.214 0.767 10.203 1.00 98.19 108 LEU A CA 1
ATOM 793 C C . LEU A 1 108 ? -3.721 0.492 10.071 1.00 98.19 108 LEU A C 1
ATOM 795 O O . LEU A 1 108 ? -4.488 0.786 10.992 1.00 98.19 108 LEU A O 1
ATOM 799 N N . PHE A 1 109 ? -4.161 -0.125 8.973 1.00 98.00 109 PHE A N 1
ATOM 800 C CA . PHE A 1 109 ? -5.558 -0.539 8.813 1.00 98.00 109 PHE A CA 1
ATOM 801 C C . PHE A 1 109 ? -5.944 -1.630 9.815 1.00 98.00 109 PHE A C 1
ATOM 803 O O . PHE A 1 109 ? -7.010 -1.538 10.430 1.00 98.00 109 PHE A O 1
ATOM 810 N N . THR A 1 110 ? -5.057 -2.596 10.070 1.00 97.94 110 THR A N 1
ATOM 811 C CA . THR A 1 110 ? -5.281 -3.643 11.077 1.00 97.94 110 THR A CA 1
ATOM 812 C C . THR A 1 110 ? -5.491 -3.037 12.464 1.00 97.94 110 THR A C 1
ATOM 814 O O . THR A 1 110 ? -6.473 -3.361 13.136 1.00 97.94 110 THR A O 1
ATOM 817 N N . LEU A 1 111 ? -4.626 -2.102 12.870 1.00 97.25 111 LEU A N 1
ATOM 818 C CA . LEU A 1 111 ? -4.738 -1.378 14.138 1.00 97.25 111 LEU A CA 1
ATOM 819 C C . LEU A 1 111 ? -6.043 -0.583 14.223 1.00 97.25 111 LEU A C 1
ATOM 821 O O . LEU A 1 111 ? -6.750 -0.663 15.228 1.00 97.25 111 LEU A O 1
ATOM 825 N N . SER A 1 112 ? -6.412 0.135 13.160 1.00 96.31 112 SER A N 1
ATOM 826 C CA . SER A 1 112 ? -7.683 0.860 13.114 1.00 96.31 112 SER A CA 1
ATOM 827 C C . SER A 1 112 ? -8.885 -0.069 13.302 1.00 96.31 112 SER A C 1
ATOM 829 O O . SER A 1 112 ? -9.765 0.202 14.120 1.00 96.31 112 SER A O 1
ATOM 831 N N . GLY A 1 113 ? -8.905 -1.198 12.590 1.00 95.81 113 GLY A N 1
ATOM 832 C CA . GLY A 1 113 ? -9.970 -2.187 12.695 1.00 95.81 113 GLY A CA 1
ATOM 833 C C . GLY A 1 113 ? -10.037 -2.861 14.065 1.00 95.81 113 GLY A C 1
ATOM 834 O O . GLY A 1 113 ? -11.134 -3.117 14.556 1.00 95.81 113 GLY A O 1
ATOM 835 N N . ALA A 1 114 ? -8.893 -3.098 14.710 1.00 95.56 114 ALA A N 1
ATOM 836 C CA . ALA A 1 114 ? -8.834 -3.655 16.059 1.00 95.56 114 ALA A CA 1
ATOM 837 C C . ALA A 1 114 ? -9.460 -2.698 17.084 1.00 95.56 114 ALA A C 1
ATOM 839 O O . ALA A 1 114 ? -10.241 -3.128 17.931 1.00 95.56 114 ALA A O 1
ATOM 840 N N . LEU A 1 115 ? -9.180 -1.395 16.963 1.00 94.25 115 LEU A N 1
ATOM 841 C CA . LEU A 1 115 ? -9.785 -0.370 17.815 1.00 94.25 115 LEU A CA 1
ATOM 842 C C . LEU A 1 115 ? -11.299 -0.277 17.611 1.00 94.25 115 LEU A C 1
ATOM 844 O O . LEU A 1 115 ? -12.033 -0.235 18.590 1.00 94.25 115 LEU A O 1
ATOM 848 N N . LEU A 1 116 ? -11.773 -0.307 16.361 1.00 91.75 116 LEU A N 1
ATOM 849 C CA . LEU A 1 116 ? -13.210 -0.271 16.064 1.00 91.75 116 LEU A CA 1
ATOM 850 C C . LEU A 1 116 ? -13.955 -1.479 16.649 1.00 91.75 116 LEU A C 1
ATOM 852 O O . LEU A 1 116 ? -15.046 -1.320 17.187 1.00 91.75 116 LEU A O 1
ATOM 856 N N . ARG A 1 117 ? -13.365 -2.679 16.576 1.00 91.94 117 ARG A N 1
ATOM 857 C CA . ARG A 1 117 ? -13.944 -3.892 17.178 1.00 91.94 117 ARG A CA 1
ATOM 858 C C . ARG A 1 117 ? -13.971 -3.824 18.700 1.00 91.94 117 ARG A C 1
ATOM 860 O O . ARG A 1 117 ? 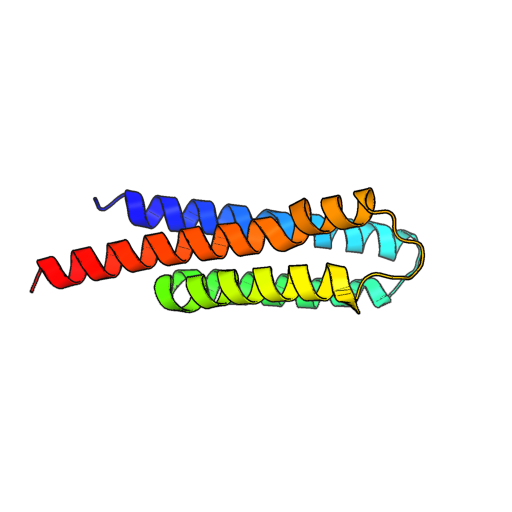-14.967 -4.210 19.298 1.00 91.94 117 ARG A O 1
ATOM 867 N N . ARG A 1 118 ? -12.894 -3.324 19.315 1.00 89.75 118 ARG A N 1
ATOM 868 C CA . ARG A 1 118 ? -12.821 -3.126 20.766 1.00 89.75 118 ARG A CA 1
ATOM 869 C C . ARG A 1 118 ? -13.898 -2.153 21.245 1.00 89.75 118 ARG A C 1
ATOM 871 O O . ARG A 1 118 ? -14.597 -2.481 22.191 1.00 89.75 118 ARG A O 1
ATOM 878 N N . ASP A 1 119 ? -14.028 -1.002 20.588 1.00 85.94 119 ASP A N 1
ATOM 879 C CA . ASP A 1 119 ? -15.018 0.018 20.954 1.00 85.94 119 ASP A CA 1
ATOM 880 C C . ASP A 1 119 ? -16.459 -0.504 20.752 1.00 85.94 119 ASP A C 1
ATOM 882 O O . ASP A 1 119 ? -17.345 -0.171 21.533 1.00 85.94 119 ASP A O 1
ATOM 886 N N . GLY A 1 120 ? -16.699 -1.355 19.744 1.00 81.62 120 GLY A N 1
ATOM 887 C CA . GLY A 1 120 ? -17.987 -2.030 19.543 1.00 81.62 120 GLY A CA 1
ATOM 888 C C . GLY A 1 120 ? -18.342 -3.008 20.668 1.00 81.62 120 GLY A C 1
ATOM 889 O O . GLY A 1 120 ? -19.442 -2.941 21.198 1.00 81.62 120 GLY A O 1
ATOM 890 N N . ALA A 1 121 ? -17.392 -3.851 21.087 1.00 71.31 121 ALA A N 1
ATOM 891 C CA . ALA A 1 121 ? -17.600 -4.851 22.140 1.00 71.31 121 ALA A CA 1
ATOM 892 C C . ALA A 1 121 ? -17.765 -4.262 23.555 1.00 71.31 121 ALA A C 1
ATOM 894 O O . ALA A 1 121 ? -18.233 -4.952 24.450 1.00 71.31 121 ALA A O 1
ATOM 895 N N . THR A 1 122 ? -17.351 -3.012 23.789 1.00 63.47 122 THR A N 1
ATOM 896 C CA . THR A 1 122 ? -17.535 -2.327 25.084 1.00 63.47 122 THR A CA 1
ATOM 897 C C . THR A 1 122 ? -18.877 -1.607 25.228 1.00 63.47 122 THR A C 1
ATOM 899 O O . THR A 1 122 ? -19.156 -1.087 26.304 1.00 63.47 122 THR A O 1
ATOM 902 N N . ASN A 1 123 ? -19.663 -1.517 24.152 1.00 57.59 123 ASN A N 1
ATOM 903 C CA . ASN A 1 123 ? -20.961 -0.833 24.129 1.00 57.59 123 ASN A CA 1
ATOM 904 C C . ASN A 1 123 ? -22.156 -1.809 24.100 1.00 57.59 123 ASN A C 1
ATOM 906 O O . ASN A 1 123 ? -23.293 -1.350 23.985 1.00 57.59 123 ASN A O 1
ATOM 910 N N . GLU A 1 124 ? -21.893 -3.116 24.173 1.00 51.62 124 GLU A N 1
ATOM 911 C CA . GLU A 1 124 ? -22.876 -4.197 24.359 1.00 51.62 124 GLU A CA 1
ATOM 912 C C . GLU A 1 124 ? -22.912 -4.628 25.831 1.00 51.62 124 GLU A C 1
ATOM 914 O O . GLU A 1 124 ? -24.026 -4.916 26.324 1.00 51.62 124 GLU A O 1
#

Radius of gyration: 16.6 Å; Cα contacts (8 Å, |Δi|>4): 132; chains: 1; bounding box: 45×25×51 Å

Nearest PDB structures (foldseek):
  8ii8-assembly1_A  TM=3.775E-01  e=9.684E+00  Pleurotus salmoneostramineus
  4k1c-assembly2_B  TM=2.497E-01  e=7.912E+00  Saccharomyces cerevisiae S288C

Solvent-accessible surface area (backbone atoms only — not comparable to full-atom values): 6214 Å² total; per-residue (Å²): 113,88,64,54,38,55,49,28,43,52,52,17,48,55,30,48,45,50,31,41,52,51,39,54,52,50,31,55,54,34,49,76,73,68,39,76,71,35,61,57,45,56,54,53,38,50,50,52,52,52,51,50,54,45,25,66,79,40,16,34,67,41,6,49,50,34,25,51,50,25,50,50,50,40,52,43,36,76,75,71,65,61,65,91,89,68,50,73,65,58,53,52,50,48,36,61,49,52,24,46,28,34,25,51,16,8,50,26,16,24,52,18,28,49,48,54,52,50,60,53,67,73,76,113